Protein AF-A0A9E1V963-F1 (afdb_monomer)

Structure (mmCIF, N/CA/C/O backbone):
data_AF-A0A9E1V963-F1
#
_entry.id   AF-A0A9E1V963-F1
#
loop_
_atom_site.group_PDB
_atom_site.id
_atom_site.type_symbol
_atom_site.label_atom_id
_atom_site.label_alt_id
_atom_site.label_comp_id
_atom_site.label_asym_id
_atom_site.label_entity_id
_atom_site.label_seq_id
_atom_site.pdbx_PDB_ins_code
_atom_site.Cartn_x
_atom_site.Cartn_y
_atom_site.Cartn_z
_atom_site.occupancy
_atom_site.B_iso_or_equiv
_atom_site.auth_seq_id
_atom_site.auth_comp_id
_atom_site.auth_asym_id
_atom_site.auth_atom_id
_atom_site.pdbx_PDB_model_num
ATOM 1 N N . MET A 1 1 ? -11.922 8.739 9.128 1.00 64.56 1 MET A N 1
ATOM 2 C CA . MET A 1 1 ? -13.048 7.812 9.357 1.00 64.56 1 MET A CA 1
ATOM 3 C C . MET A 1 1 ? -12.758 6.969 10.578 1.00 64.56 1 MET A C 1
ATOM 5 O O . MET A 1 1 ? -11.619 6.537 10.734 1.00 64.56 1 MET A O 1
ATOM 9 N N . ASP A 1 2 ? -13.764 6.763 11.421 1.00 84.94 2 ASP A N 1
ATOM 10 C CA . ASP A 1 2 ? -13.761 5.720 12.448 1.00 84.94 2 ASP A CA 1
ATOM 11 C C . ASP A 1 2 ? -14.003 4.323 11.832 1.00 84.94 2 ASP A C 1
ATOM 13 O O . ASP A 1 2 ? -14.347 4.191 10.653 1.00 84.94 2 ASP A O 1
ATOM 17 N N . THR A 1 3 ? -13.811 3.275 12.635 1.00 88.44 3 THR A N 1
ATOM 18 C CA . THR A 1 3 ? -13.951 1.867 12.230 1.00 88.44 3 THR A CA 1
ATOM 19 C C . THR A 1 3 ? -15.318 1.535 11.632 1.00 88.44 3 THR A C 1
ATOM 21 O O . THR A 1 3 ? -15.388 0.836 10.620 1.00 88.44 3 THR A O 1
ATOM 24 N N . LEU A 1 4 ? -16.408 2.018 12.236 1.00 90.50 4 LEU A N 1
ATOM 25 C CA . LEU A 1 4 ? -17.761 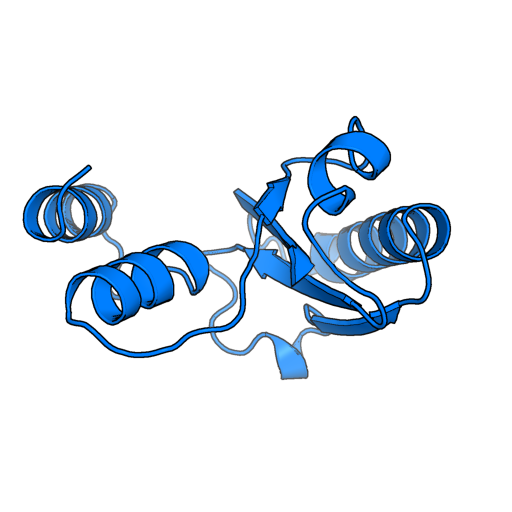1.693 11.780 1.00 90.50 4 LEU A CA 1
ATOM 26 C C . LEU A 1 4 ? -18.036 2.331 10.420 1.00 90.50 4 LEU A C 1
ATOM 28 O O . LEU A 1 4 ? -18.594 1.676 9.542 1.00 90.50 4 LEU A O 1
ATOM 32 N N . SER A 1 5 ? -17.568 3.562 10.224 1.00 90.62 5 SER A N 1
ATOM 33 C CA . SER A 1 5 ? -17.658 4.272 8.949 1.00 90.62 5 SER A CA 1
ATOM 34 C C . SER A 1 5 ? -16.919 3.543 7.816 1.00 90.62 5 SER A C 1
ATOM 36 O O . SER A 1 5 ? -17.457 3.429 6.716 1.00 90.62 5 SER A O 1
ATOM 38 N N . LEU A 1 6 ? -15.726 2.986 8.076 1.00 88.19 6 LEU A N 1
ATOM 39 C CA . LEU A 1 6 ? -14.976 2.199 7.079 1.00 88.19 6 LEU A CA 1
ATOM 40 C C . LEU A 1 6 ? -15.720 0.922 6.669 1.00 88.19 6 LEU A C 1
ATOM 42 O O . LEU A 1 6 ? -15.849 0.624 5.481 1.00 88.19 6 LEU A O 1
ATOM 46 N N . ILE A 1 7 ? -16.243 0.178 7.648 1.00 89.88 7 ILE A N 1
ATOM 47 C CA . ILE A 1 7 ? -16.998 -1.056 7.392 1.00 89.88 7 ILE A CA 1
ATOM 48 C C . ILE A 1 7 ? -18.301 -0.745 6.645 1.00 89.88 7 ILE A C 1
ATOM 50 O O . ILE A 1 7 ? -18.664 -1.465 5.715 1.00 89.88 7 ILE A O 1
ATOM 54 N N . ALA A 1 8 ? -19.001 0.325 7.031 1.00 91.94 8 ALA A N 1
ATOM 55 C CA . ALA A 1 8 ? -20.232 0.752 6.376 1.00 91.94 8 ALA A CA 1
ATOM 56 C C . ALA A 1 8 ? -19.992 1.132 4.908 1.00 91.94 8 ALA A C 1
ATOM 58 O O . ALA A 1 8 ? -20.740 0.680 4.045 1.00 91.94 8 ALA A O 1
ATOM 59 N N . SER A 1 9 ? -18.927 1.887 4.615 1.00 88.88 9 SER A N 1
ATOM 60 C CA . SER A 1 9 ? -18.556 2.248 3.241 1.00 88.88 9 SER A CA 1
ATOM 61 C C . SER A 1 9 ? -18.236 1.017 2.393 1.00 88.88 9 SER A C 1
ATOM 63 O O . SER A 1 9 ? -18.769 0.883 1.298 1.00 88.88 9 SER A O 1
ATOM 65 N N . ALA A 1 10 ? -17.442 0.073 2.908 1.00 86.31 10 ALA A N 1
ATOM 66 C CA . ALA A 1 10 ? -17.129 -1.151 2.171 1.00 86.31 10 ALA A CA 1
ATOM 67 C C . ALA A 1 10 ? -18.384 -1.983 1.857 1.00 86.31 10 ALA A C 1
ATOM 69 O O . ALA A 1 10 ? -18.521 -2.499 0.750 1.00 86.31 10 ALA A O 1
ATOM 70 N N . ARG A 1 11 ? -19.330 -2.067 2.803 1.00 90.31 11 ARG A N 1
ATOM 71 C CA . ARG A 1 11 ? -20.622 -2.738 2.589 1.00 90.31 11 ARG A CA 1
ATOM 72 C C . ARG A 1 11 ? -21.502 -2.015 1.573 1.00 90.31 11 ARG A C 1
ATOM 74 O O . ARG A 1 11 ? -22.145 -2.685 0.771 1.00 90.31 11 ARG A O 1
ATOM 81 N N . ALA A 1 12 ? -21.542 -0.682 1.613 1.00 90.75 12 ALA A N 1
ATOM 82 C CA . ALA A 1 12 ? -22.293 0.124 0.650 1.00 90.75 12 ALA A CA 1
ATOM 83 C C . ALA A 1 12 ? -21.783 -0.092 -0.784 1.00 90.75 12 ALA A C 1
ATOM 85 O O . ALA A 1 12 ? -22.582 -0.169 -1.712 1.00 90.75 12 ALA A O 1
ATOM 86 N N . ASP A 1 13 ? -20.476 -0.308 -0.934 1.00 84.81 13 ASP A N 1
ATOM 87 C CA . ASP A 1 13 ? -19.832 -0.641 -2.207 1.00 84.81 13 ASP A CA 1
ATOM 88 C C . ASP A 1 13 ? -19.946 -2.134 -2.582 1.00 84.81 13 ASP A C 1
ATOM 90 O O . ASP A 1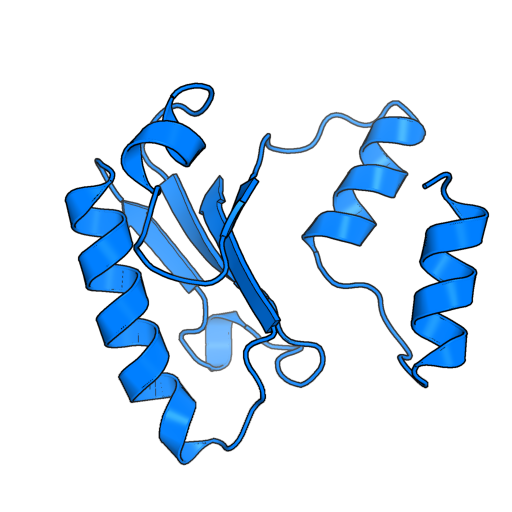 13 ? -19.301 -2.590 -3.524 1.00 84.81 13 ASP A O 1
ATOM 94 N N . GLY A 1 14 ? -20.725 -2.927 -1.836 1.00 86.62 14 GLY A N 1
ATOM 95 C CA . GLY A 1 14 ? -20.937 -4.355 -2.098 1.00 86.62 14 GLY A CA 1
ATOM 96 C C . GLY A 1 14 ? -19.729 -5.249 -1.800 1.00 86.62 14 GLY A C 1
ATOM 97 O O . GLY A 1 14 ? -19.719 -6.416 -2.194 1.00 86.62 14 GLY A O 1
ATOM 98 N N . ARG A 1 15 ? -18.707 -4.739 -1.103 1.00 83.00 15 ARG A N 1
ATOM 99 C CA . ARG A 1 15 ? -17.491 -5.500 -0.793 1.00 83.00 15 ARG A CA 1
ATOM 100 C C . ARG A 1 15 ? -17.734 -6.453 0.375 1.00 83.00 15 ARG A C 1
ATOM 102 O O . ARG A 1 15 ? -18.294 -6.079 1.406 1.00 83.00 15 ARG A O 1
ATOM 109 N N . VAL A 1 16 ? -17.238 -7.681 0.241 1.00 84.62 16 VAL A N 1
ATOM 110 C CA . VAL A 1 16 ? -17.275 -8.707 1.304 1.00 84.62 16 VAL A CA 1
ATOM 111 C C . VAL A 1 16 ? -16.035 -8.685 2.205 1.00 84.62 16 VAL A C 1
ATOM 113 O O . VAL A 1 16 ? -16.007 -9.361 3.231 1.00 84.62 16 VAL A O 1
ATOM 116 N N . ALA A 1 17 ? -15.022 -7.896 1.840 1.00 83.19 17 ALA A N 1
ATOM 117 C CA . ALA A 1 17 ? -13.778 -7.720 2.579 1.00 83.19 17 ALA A CA 1
ATOM 118 C C . ALA A 1 17 ? -13.295 -6.262 2.497 1.00 83.19 17 ALA A C 1
ATOM 120 O O . ALA A 1 17 ? -13.632 -5.530 1.564 1.00 83.19 17 ALA A O 1
ATOM 121 N N . LEU A 1 18 ? -12.496 -5.850 3.484 1.00 86.44 18 LEU A N 1
ATOM 122 C CA . LEU A 1 18 ? -11.743 -4.598 3.438 1.00 86.44 18 LEU A CA 1
ATOM 123 C C . LEU A 1 18 ? -10.432 -4.811 2.685 1.00 86.44 18 LEU A C 1
ATOM 125 O O . LEU A 1 18 ? -9.854 -5.898 2.735 1.00 86.44 18 LEU A O 1
ATOM 129 N N . ASP A 1 19 ? -9.926 -3.754 2.057 1.00 85.94 19 ASP A N 1
ATOM 130 C CA . ASP A 1 19 ? -8.535 -3.748 1.631 1.00 85.94 19 ASP A CA 1
ATOM 131 C C . ASP A 1 19 ? -7.586 -3.739 2.840 1.00 85.94 19 ASP A C 1
ATOM 133 O O . ASP A 1 19 ? -7.943 -3.444 3.985 1.00 85.94 19 ASP A O 1
ATOM 137 N N . GLU A 1 20 ? -6.335 -4.078 2.559 1.00 87.75 20 GLU A N 1
ATOM 138 C CA . GLU A 1 20 ? -5.297 -4.245 3.568 1.00 87.75 20 GLU A CA 1
ATOM 139 C C . GLU A 1 20 ? -4.997 -2.953 4.342 1.00 87.75 20 GLU A C 1
ATOM 141 O O . GLU A 1 20 ? -4.723 -3.010 5.542 1.00 87.75 20 GLU A O 1
ATOM 146 N N . PHE A 1 21 ? -5.066 -1.790 3.684 1.00 89.12 21 PHE A N 1
ATOM 147 C CA . PHE A 1 21 ? -4.795 -0.504 4.320 1.00 89.12 21 PHE A CA 1
ATOM 148 C C . PHE A 1 21 ? -5.883 -0.173 5.343 1.00 89.12 21 PHE A C 1
ATOM 150 O O . PHE A 1 21 ? -5.591 0.077 6.515 1.00 89.12 21 PHE A O 1
ATOM 157 N N . ASN A 1 22 ? -7.150 -0.263 4.942 1.00 89.06 22 ASN A N 1
ATOM 158 C CA . ASN A 1 22 ? -8.284 -0.030 5.8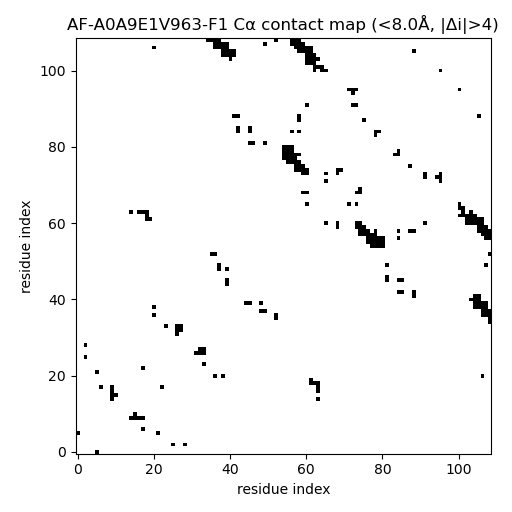30 1.00 89.06 22 ASN A CA 1
ATOM 159 C C . ASN A 1 22 ? -8.374 -1.077 6.948 1.00 89.06 22 ASN A C 1
ATOM 161 O O . ASN A 1 22 ? -8.630 -0.719 8.099 1.00 89.06 22 ASN A O 1
ATOM 165 N N . GLY A 1 23 ? -8.078 -2.347 6.653 1.00 91.12 23 GLY A N 1
ATOM 166 C CA . GLY A 1 23 ? -7.963 -3.396 7.667 1.00 91.12 23 GLY A CA 1
ATOM 167 C C . GLY A 1 23 ? -6.913 -3.060 8.732 1.00 91.12 23 GLY A C 1
ATOM 168 O O . GLY A 1 23 ? -7.212 -3.085 9.927 1.00 91.12 23 GLY A O 1
ATOM 169 N N . LYS A 1 24 ? -5.707 -2.647 8.320 1.00 92.25 24 LYS A N 1
ATOM 170 C CA . LYS A 1 24 ? -4.643 -2.235 9.250 1.00 92.25 24 LYS A CA 1
ATOM 171 C C . LYS A 1 24 ? -4.990 -0.985 10.047 1.00 92.25 24 LYS A C 1
ATOM 173 O O . LYS A 1 24 ? -4.655 -0.930 11.226 1.00 92.25 24 LYS A O 1
ATOM 178 N N . ARG A 1 25 ? -5.714 -0.018 9.472 1.00 90.88 25 ARG A N 1
ATOM 179 C CA . ARG A 1 25 ? -6.211 1.149 10.225 1.00 90.88 25 ARG A CA 1
ATOM 180 C C . ARG A 1 25 ? -7.128 0.746 11.379 1.00 90.88 25 ARG A C 1
ATOM 182 O O . ARG A 1 25 ? -7.018 1.319 12.460 1.00 90.88 25 ARG A O 1
ATOM 189 N N . ILE A 1 26 ? -8.002 -0.239 11.169 1.00 93.12 26 ILE A N 1
ATOM 190 C CA . ILE A 1 26 ? -8.886 -0.757 12.223 1.00 93.12 26 ILE A CA 1
ATOM 191 C 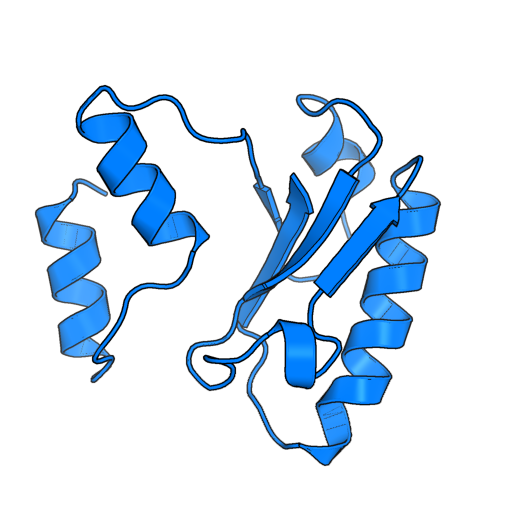C . ILE A 1 26 ? -8.074 -1.468 13.313 1.00 93.12 26 ILE A C 1
ATOM 193 O O . ILE A 1 26 ? -8.301 -1.227 14.500 1.00 93.12 26 ILE A O 1
ATOM 197 N N . LEU A 1 27 ? -7.105 -2.305 12.927 1.00 93.88 27 LEU A N 1
ATOM 198 C CA . LEU A 1 27 ? -6.225 -2.996 13.876 1.00 93.88 27 LEU A CA 1
ATOM 199 C C . LEU A 1 27 ? -5.397 -2.000 14.704 1.00 93.88 27 LEU A C 1
ATOM 201 O O . LEU A 1 27 ? -5.375 -2.100 15.930 1.00 93.88 27 LEU A O 1
ATOM 205 N N . ALA A 1 28 ? -4.803 -0.993 14.058 1.00 92.69 28 ALA A N 1
ATOM 206 C CA . ALA A 1 28 ? -4.063 0.079 14.721 1.00 92.69 28 ALA A CA 1
ATOM 207 C C . ALA A 1 28 ? -4.943 0.864 15.702 1.00 92.69 28 ALA A C 1
ATOM 209 O O . ALA A 1 28 ? -4.559 1.078 16.850 1.00 92.69 28 ALA A O 1
ATOM 210 N N . GLY A 1 29 ? -6.161 1.230 15.283 1.00 90.69 29 GLY A N 1
ATOM 211 C CA . GLY A 1 29 ? -7.151 1.876 16.149 1.00 90.69 29 GLY A CA 1
ATOM 212 C C . GLY A 1 29 ? -7.606 1.006 17.326 1.00 90.69 29 GLY A C 1
ATOM 213 O O . GLY A 1 29 ? -8.105 1.533 18.315 1.00 90.69 29 GLY A O 1
ATOM 214 N N . SER A 1 30 ? -7.391 -0.310 17.245 1.00 92.88 30 SER A N 1
ATOM 215 C CA . SER A 1 30 ? -7.659 -1.276 18.320 1.00 92.88 30 SER A CA 1
ATOM 216 C C . SER A 1 30 ? -6.435 -1.545 19.211 1.00 92.88 30 SER A C 1
ATOM 218 O O . SER A 1 30 ? -6.489 -2.421 20.071 1.00 92.88 30 SER A O 1
ATOM 220 N N . GLY A 1 31 ? -5.329 -0.817 19.020 1.00 94.44 31 GLY A N 1
ATOM 221 C CA . GLY A 1 31 ? -4.110 -0.932 19.828 1.00 94.44 31 GLY A CA 1
ATOM 222 C C . GLY A 1 31 ? -3.092 -1.962 19.331 1.00 94.44 31 GLY A C 1
ATOM 223 O O . GLY A 1 31 ? -2.084 -2.183 20.000 1.00 94.44 31 GLY A O 1
ATOM 224 N N . LEU A 1 32 ? -3.316 -2.587 18.171 1.00 96.44 32 LEU A N 1
ATOM 225 C CA . LEU A 1 32 ? -2.355 -3.517 17.577 1.00 96.44 32 LEU A CA 1
ATOM 226 C C . LEU A 1 32 ? -1.286 -2.760 16.788 1.00 96.44 32 LEU A C 1
ATOM 228 O O . LEU A 1 32 ? -1.582 -1.846 16.022 1.00 96.44 32 LEU A O 1
ATOM 232 N N . THR A 1 33 ? -0.032 -3.181 16.924 1.00 95.81 33 THR A N 1
ATOM 233 C CA . THR A 1 33 ? 1.046 -2.679 16.071 1.00 95.81 33 THR A CA 1
ATOM 234 C C . THR A 1 33 ? 0.922 -3.283 14.675 1.00 95.81 33 THR A C 1
ATOM 236 O O . THR A 1 33 ? 0.860 -4.500 14.517 1.00 95.81 33 THR A O 1
ATOM 239 N N . VAL A 1 34 ? 0.916 -2.425 13.661 1.00 94.75 34 VAL A N 1
ATOM 240 C CA . VAL A 1 34 ? 0.911 -2.794 12.240 1.00 94.75 34 VAL A CA 1
ATOM 241 C C . VAL A 1 34 ? 2.035 -2.041 11.524 1.00 94.75 34 VAL A C 1
ATOM 243 O O . VAL A 1 34 ? 2.454 -0.991 12.026 1.00 94.75 34 VAL A O 1
ATOM 246 N N . PRO A 1 35 ? 2.536 -2.534 10.376 1.00 93.31 35 PRO A N 1
ATOM 247 C CA . PRO A 1 35 ? 3.461 -1.764 9.554 1.00 93.31 35 PRO A CA 1
ATOM 248 C C . PRO A 1 35 ? 2.874 -0.390 9.215 1.00 93.31 35 PRO A C 1
ATOM 250 O O . PRO A 1 35 ? 1.674 -0.264 8.952 1.00 93.31 35 PRO A O 1
ATOM 253 N N . LYS A 1 36 ? 3.718 0.645 9.258 1.00 93.00 36 LYS A N 1
ATOM 254 C CA . LYS A 1 36 ? 3.356 1.943 8.690 1.00 93.00 36 LYS A CA 1
ATOM 255 C C . LYS A 1 36 ? 3.261 1.773 7.182 1.00 93.00 36 LYS A C 1
ATOM 257 O O . LYS A 1 36 ? 4.052 1.041 6.604 1.00 93.00 36 LYS A O 1
ATOM 262 N N . GLY A 1 37 ? 2.313 2.463 6.569 1.00 93.50 37 GLY A N 1
ATOM 263 C CA . GLY A 1 37 ? 2.132 2.387 5.135 1.00 93.50 37 GLY A CA 1
ATOM 264 C C . GLY A 1 37 ? 1.376 3.576 4.588 1.00 93.50 37 GLY A C 1
ATOM 265 O O . GLY A 1 37 ? 0.610 4.225 5.307 1.00 93.50 37 GLY A O 1
ATOM 266 N N . VAL A 1 38 ? 1.580 3.827 3.304 1.00 93.88 38 VAL A N 1
ATOM 267 C CA . VAL A 1 38 ? 0.922 4.880 2.536 1.00 93.88 38 VAL A CA 1
ATOM 268 C C . VAL A 1 38 ? 0.302 4.279 1.283 1.00 93.88 38 VAL A C 1
ATOM 270 O O . VAL A 1 38 ? 0.875 3.379 0.674 1.00 93.88 38 VAL A O 1
ATOM 273 N N . VAL A 1 39 ? -0.886 4.755 0.913 1.00 94.19 39 VAL A N 1
ATOM 274 C CA . VAL A 1 39 ? -1.506 4.419 -0.372 1.00 94.19 39 VAL A CA 1
ATOM 275 C C . VAL A 1 39 ? -1.279 5.582 -1.324 1.00 94.19 39 VAL A C 1
ATOM 277 O O . VAL A 1 39 ? -1.556 6.725 -0.963 1.00 94.19 39 VAL A O 1
ATOM 280 N N . VAL A 1 40 ? -0.770 5.276 -2.513 1.00 94.44 40 VAL A N 1
ATOM 281 C CA . VAL A 1 40 ? -0.577 6.219 -3.619 1.00 94.44 40 VAL A CA 1
ATOM 282 C C . VAL A 1 40 ? -1.319 5.717 -4.855 1.00 94.44 40 VAL A C 1
ATOM 284 O O . VAL A 1 40 ? -1.411 4.507 -5.071 1.00 94.44 40 VAL A O 1
ATOM 287 N N . ASP A 1 41 ? -1.855 6.629 -5.658 1.00 92.25 41 ASP A N 1
ATOM 288 C CA . ASP A 1 41 ? -2.619 6.270 -6.862 1.00 92.25 41 ASP A CA 1
ATOM 289 C C . ASP A 1 41 ? -1.692 5.962 -8.048 1.00 92.25 41 ASP A C 1
ATOM 291 O O . ASP A 1 41 ? -1.948 5.061 -8.854 1.00 92.25 41 ASP A O 1
ATOM 295 N N . ASP A 1 42 ? -0.580 6.688 -8.127 1.00 89.56 42 ASP A N 1
ATOM 296 C CA . ASP A 1 42 ? 0.432 6.563 -9.164 1.00 89.56 42 ASP A CA 1
ATOM 297 C C . ASP A 1 42 ? 1.832 6.904 -8.622 1.00 89.56 42 ASP A C 1
ATOM 299 O O . ASP A 1 42 ? 2.050 7.079 -7.420 1.00 89.56 42 ASP A O 1
ATOM 303 N N . GLU A 1 43 ? 2.811 6.929 -9.521 1.00 91.00 43 GLU A N 1
ATOM 304 C CA . GLU A 1 43 ? 4.213 7.180 -9.215 1.00 91.00 43 GLU A CA 1
ATOM 305 C C . GLU A 1 43 ? 4.475 8.635 -8.765 1.00 91.00 43 GLU A C 1
ATOM 307 O O . GLU A 1 43 ? 5.542 8.947 -8.222 1.00 91.00 43 GLU A O 1
ATOM 312 N N . THR A 1 44 ? 3.510 9.538 -8.962 1.00 89.19 44 THR A N 1
ATOM 313 C CA . THR A 1 44 ? 3.611 10.950 -8.598 1.00 89.19 44 THR A CA 1
ATOM 314 C C . THR A 1 44 ? 3.602 11.098 -7.083 1.00 89.19 44 THR A C 1
ATOM 316 O O . THR A 1 44 ? 2.695 10.661 -6.382 1.00 89.19 44 THR A O 1
ATOM 319 N N . GLY A 1 45 ? 4.621 11.770 -6.549 1.00 84.38 45 GLY A N 1
ATOM 320 C CA . GLY A 1 45 ? 4.704 12.039 -5.114 1.00 84.38 45 GLY A CA 1
ATOM 321 C C . GLY A 1 45 ? 5.214 10.870 -4.270 1.00 84.38 45 GLY A C 1
ATOM 322 O O . GLY A 1 45 ? 5.244 11.012 -3.050 1.00 84.38 45 GLY A O 1
ATOM 323 N N . LEU A 1 46 ? 5.690 9.772 -4.878 1.00 91.25 46 LEU A N 1
ATOM 324 C CA . LEU A 1 46 ? 6.336 8.664 -4.159 1.00 91.25 46 LEU A CA 1
ATOM 325 C C . LEU A 1 46 ? 7.425 9.144 -3.196 1.00 91.25 46 LEU A C 1
ATOM 327 O O . LEU A 1 46 ? 7.455 8.739 -2.042 1.00 91.25 46 LEU A O 1
ATOM 331 N N . GLU A 1 47 ? 8.294 10.052 -3.631 1.00 91.56 47 GLU A N 1
ATOM 332 C CA . GLU A 1 47 ? 9.364 10.582 -2.779 1.00 91.56 47 GLU A CA 1
ATOM 333 C C . GLU A 1 47 ? 8.827 11.252 -1.502 1.00 91.56 47 GLU A C 1
ATOM 335 O O . GLU A 1 47 ? 9.329 11.005 -0.405 1.00 91.56 47 GLU A 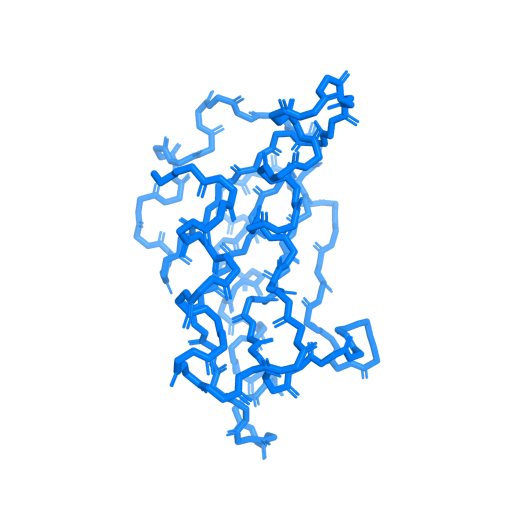O 1
ATOM 340 N N . SER A 1 48 ? 7.748 12.031 -1.632 1.00 92.25 48 SER A N 1
ATOM 341 C CA . SER A 1 48 ? 7.089 12.671 -0.491 1.00 92.25 48 SER A CA 1
ATOM 342 C C . SER A 1 48 ? 6.307 11.671 0.361 1.00 92.25 48 SER A C 1
ATOM 344 O O . SER A 1 48 ? 6.219 11.841 1.573 1.00 92.25 48 SER A O 1
ATOM 346 N N . ALA A 1 49 ? 5.715 10.648 -0.253 1.00 90.44 49 ALA A N 1
ATOM 347 C CA . ALA A 1 49 ? 4.938 9.630 0.444 1.00 90.44 49 ALA A CA 1
ATOM 348 C C . ALA A 1 49 ? 5.831 8.715 1.300 1.00 90.44 49 ALA A C 1
ATOM 350 O O . ALA A 1 49 ? 5.401 8.220 2.340 1.00 90.44 49 ALA A O 1
ATOM 351 N N . LEU A 1 50 ? 7.082 8.511 0.877 1.00 94.56 50 LEU A N 1
ATOM 352 C CA . LEU A 1 50 ? 8.035 7.617 1.534 1.00 94.56 50 LEU A CA 1
ATOM 353 C C . LEU A 1 50 ? 8.910 8.301 2.589 1.00 94.56 50 LEU A C 1
ATOM 355 O O . LEU A 1 50 ? 9.684 7.617 3.250 1.00 94.56 50 LEU A O 1
ATOM 359 N N . THR A 1 51 ? 8.790 9.617 2.792 1.00 93.56 51 THR A N 1
ATOM 360 C CA . THR A 1 51 ? 9.654 10.370 3.723 1.00 93.56 51 THR A CA 1
ATOM 361 C C . THR A 1 51 ? 9.566 9.866 5.172 1.00 93.56 51 THR A C 1
ATOM 363 O O . THR A 1 51 ? 10.559 9.899 5.894 1.00 93.56 51 THR A O 1
ATOM 366 N N . ASP A 1 52 ? 8.405 9.345 5.582 1.00 91.88 52 ASP A N 1
ATOM 367 C CA . ASP A 1 52 ? 8.160 8.811 6.933 1.00 91.88 52 ASP A CA 1
ATOM 368 C C . ASP A 1 52 ? 8.301 7.276 7.034 1.00 91.88 52 ASP A C 1
ATOM 370 O O . ASP A 1 52 ? 7.985 6.679 8.076 1.00 91.88 52 ASP A O 1
ATOM 374 N N . LEU A 1 53 ? 8.751 6.628 5.955 1.00 94.88 53 LEU A N 1
ATOM 375 C CA . LEU A 1 53 ? 8.955 5.184 5.846 1.00 94.88 53 LEU A CA 1
ATOM 376 C C . LEU A 1 53 ? 10.450 4.868 5.712 1.00 94.88 53 LEU A C 1
ATOM 378 O O . LEU A 1 53 ? 11.244 5.685 5.251 1.00 94.88 53 LEU A O 1
ATOM 382 N N . SER A 1 54 ? 10.835 3.653 6.099 1.00 94.94 54 SER A N 1
ATOM 383 C CA . SER A 1 54 ? 12.227 3.198 6.024 1.00 94.94 54 SER A CA 1
ATOM 384 C C . SER A 1 54 ? 12.353 2.003 5.081 1.00 94.94 54 SER A C 1
ATOM 386 O O . SER A 1 54 ? 11.598 1.045 5.244 1.00 94.94 54 SER A O 1
ATOM 388 N N . PRO A 1 55 ? 13.318 2.001 4.145 1.00 95.75 55 PRO A N 1
ATOM 389 C CA . PRO A 1 55 ? 13.545 0.857 3.273 1.00 95.75 55 PRO A CA 1
ATOM 390 C C . PRO A 1 55 ? 14.148 -0.339 4.045 1.00 95.75 55 PRO A C 1
ATOM 392 O O . PRO A 1 55 ? 14.770 -0.150 5.096 1.00 95.75 55 PRO A O 1
ATOM 395 N N . PRO A 1 56 ? 14.055 -1.571 3.507 1.00 96.81 56 PRO A N 1
ATOM 396 C CA . PRO A 1 56 ? 13.458 -1.906 2.215 1.00 96.81 56 PRO A CA 1
ATOM 397 C C . PRO A 1 56 ? 11.926 -1.917 2.248 1.00 96.81 56 PRO A C 1
ATOM 399 O O . PRO A 1 56 ? 11.335 -2.504 3.150 1.00 96.81 56 PRO A O 1
ATOM 402 N N . PHE A 1 57 ? 11.305 -1.341 1.219 1.00 97.31 57 PHE A N 1
ATOM 403 C CA . PHE A 1 57 ? 9.856 -1.254 1.104 1.00 97.31 57 PHE A CA 1
ATOM 404 C C . PHE A 1 57 ? 9.233 -2.499 0.463 1.00 97.31 57 PHE A C 1
ATOM 406 O O . PHE A 1 57 ? 9.865 -3.220 -0.327 1.00 97.31 57 PHE A O 1
ATOM 413 N N . ALA A 1 58 ? 7.952 -2.705 0.756 1.00 95.62 58 ALA A N 1
ATOM 414 C CA . ALA A 1 58 ? 7.054 -3.593 0.036 1.00 95.62 58 ALA A CA 1
ATOM 415 C C . ALA A 1 58 ? 5.979 -2.777 -0.694 1.00 95.62 58 ALA A C 1
ATOM 417 O O . ALA A 1 58 ? 5.281 -1.982 -0.079 1.00 95.62 58 ALA A O 1
ATOM 418 N N . LEU A 1 59 ? 5.809 -3.021 -1.991 1.00 95.56 59 LEU A N 1
ATOM 419 C CA . LEU A 1 59 ? 4.754 -2.462 -2.834 1.00 95.56 59 LEU A CA 1
ATOM 420 C C . LEU A 1 59 ? 3.675 -3.522 -3.059 1.00 95.56 59 LEU A C 1
ATOM 422 O O . LEU A 1 59 ? 3.980 -4.645 -3.468 1.00 95.56 59 LEU A O 1
ATOM 426 N N . LYS A 1 60 ? 2.410 -3.173 -2.835 1.00 93.81 60 LYS A N 1
ATOM 427 C CA . LYS A 1 60 ? 1.266 -4.077 -3.001 1.00 93.81 60 LYS A CA 1
ATOM 428 C C . LYS A 1 60 ? 0.149 -3.370 -3.758 1.00 93.81 60 LYS A C 1
ATOM 430 O O . LYS A 1 60 ? -0.223 -2.263 -3.378 1.00 93.81 60 LYS A O 1
ATOM 435 N N . ALA A 1 61 ? -0.453 -4.010 -4.759 1.00 91.88 61 ALA A N 1
ATOM 436 C CA . ALA A 1 61 ? -1.661 -3.453 -5.365 1.00 91.88 61 ALA A CA 1
ATOM 437 C C . ALA A 1 61 ? -2.810 -3.454 -4.344 1.00 91.88 61 ALA A C 1
ATOM 439 O O . ALA A 1 61 ? -3.023 -4.422 -3.595 1.00 91.88 61 ALA A O 1
ATOM 440 N N . VAL A 1 62 ? -3.562 -2.360 -4.327 1.00 89.88 62 VAL A N 1
ATOM 441 C CA . VAL A 1 62 ? -4.835 -2.238 -3.626 1.00 89.88 62 VAL A CA 1
ATOM 442 C C . VAL A 1 62 ? -5.927 -2.445 -4.663 1.00 89.88 62 VAL A C 1
ATOM 444 O O . VAL A 1 62 ? -6.043 -1.690 -5.622 1.00 89.88 62 VAL A O 1
ATOM 447 N N . SER A 1 63 ? -6.692 -3.515 -4.500 1.00 82.94 63 SER A N 1
ATOM 448 C CA . SER A 1 63 ? -7.808 -3.840 -5.379 1.00 82.94 63 SER A CA 1
ATOM 449 C C . SER A 1 63 ? -8.776 -4.745 -4.636 1.00 82.94 63 SER A C 1
ATOM 451 O O . SER A 1 63 ? -8.350 -5.711 -3.996 1.00 82.94 63 SER A O 1
ATOM 453 N N . ALA A 1 64 ? -10.071 -4.449 -4.735 1.00 74.19 64 ALA A N 1
ATOM 454 C CA . ALA A 1 64 ? -11.120 -5.355 -4.269 1.00 74.19 64 ALA A CA 1
ATOM 455 C C . ALA A 1 64 ? -11.200 -6.649 -5.108 1.00 74.19 64 ALA A C 1
ATOM 457 O O . ALA A 1 64 ? -11.664 -7.673 -4.606 1.00 74.19 64 ALA A O 1
ATOM 458 N N . ASP A 1 65 ? -10.706 -6.614 -6.348 1.00 71.88 65 ASP A N 1
ATOM 459 C CA . ASP A 1 65 ? -10.756 -7.729 -7.299 1.00 71.88 65 ASP A CA 1
ATOM 460 C C . ASP A 1 65 ? -9.590 -8.714 -7.094 1.00 71.88 65 ASP A C 1
ATOM 462 O O . ASP A 1 65 ? -9.648 -9.865 -7.529 1.00 71.88 65 ASP A O 1
ATOM 466 N N . ILE A 1 66 ? -8.524 -8.285 -6.404 1.00 71.62 66 ILE A N 1
ATOM 467 C CA . ILE A 1 66 ? -7.294 -9.064 -6.206 1.00 71.62 66 ILE A CA 1
ATOM 468 C C . ILE A 1 66 ? -7.194 -9.524 -4.747 1.00 71.62 66 ILE A C 1
ATOM 470 O O . ILE A 1 66 ? -6.484 -8.944 -3.922 1.00 71.62 66 ILE A O 1
ATOM 474 N N . ILE A 1 67 ? -7.894 -10.616 -4.431 1.00 62.59 67 ILE A N 1
ATOM 475 C CA . ILE A 1 67 ? -7.867 -11.228 -3.092 1.00 62.59 67 ILE A CA 1
ATOM 476 C C . ILE A 1 67 ? -6.568 -12.038 -2.872 1.00 62.59 67 ILE A C 1
ATOM 478 O O . ILE A 1 67 ? -5.973 -11.967 -1.798 1.00 62.59 67 ILE A O 1
ATOM 482 N N . HIS A 1 68 ? -6.064 -12.742 -3.897 1.00 63.16 68 HIS A N 1
ATOM 483 C CA . HIS A 1 68 ? -4.831 -13.552 -3.835 1.00 63.16 68 HIS A CA 1
ATOM 484 C C . HIS A 1 68 ? -3.626 -12.816 -4.460 1.00 63.16 68 HIS A C 1
ATOM 486 O O . HIS A 1 68 ? -3.097 -13.194 -5.507 1.00 63.16 68 HIS A O 1
ATOM 492 N N . LYS A 1 69 ? -3.195 -11.722 -3.818 1.00 61.53 69 LYS A N 1
ATOM 493 C CA . LYS A 1 69 ? -2.199 -10.767 -4.353 1.00 61.53 69 LYS A CA 1
ATOM 494 C C . LYS A 1 69 ? -0.876 -11.402 -4.803 1.00 61.53 69 LYS A C 1
ATOM 496 O O . LYS A 1 69 ? -0.369 -11.053 -5.868 1.00 61.53 69 LYS A O 1
ATOM 501 N N . SER A 1 70 ? -0.324 -12.329 -4.022 1.00 59.09 70 SER A N 1
ATOM 502 C CA . SER A 1 70 ? 0.964 -12.968 -4.329 1.00 59.09 70 SER A CA 1
ATOM 503 C C . SER A 1 70 ? 0.904 -13.826 -5.594 1.00 59.09 70 SER A C 1
ATOM 505 O O . SER A 1 70 ? 1.811 -13.754 -6.418 1.00 59.09 70 SER A O 1
ATOM 507 N N . ASP A 1 71 ? -0.202 -14.541 -5.805 1.00 59.47 71 ASP A N 1
ATOM 508 C CA . ASP A 1 71 ? -0.392 -15.413 -6.973 1.00 59.47 71 ASP A CA 1
ATOM 509 C C . ASP A 1 71 ? -0.612 -14.609 -8.268 1.00 59.47 71 ASP A C 1
ATOM 511 O O . ASP A 1 71 ? -0.457 -15.126 -9.371 1.00 59.47 71 ASP A O 1
ATOM 515 N N . SER A 1 72 ? -0.918 -13.314 -8.130 1.00 62.53 72 SER A N 1
ATOM 516 C CA . SER A 1 72 ? -1.170 -12.374 -9.232 1.00 62.53 72 SER A CA 1
ATOM 517 C C . SER A 1 72 ? 0.057 -11.510 -9.581 1.00 62.53 72 SER A C 1
ATOM 519 O O . SER A 1 72 ? 0.006 -10.665 -10.476 1.00 62.53 72 SER A O 1
ATOM 521 N N . GLY A 1 73 ? 1.159 -11.640 -8.830 1.00 74.00 73 GLY A N 1
ATOM 522 C CA . GLY A 1 73 ? 2.293 -10.709 -8.882 1.00 74.00 73 GLY A CA 1
ATOM 523 C C . GLY A 1 73 ? 1.977 -9.314 -8.314 1.00 74.00 73 GLY A C 1
ATOM 524 O O . GLY A 1 73 ? 2.745 -8.369 -8.494 1.00 74.00 73 GLY A O 1
ATOM 525 N N . ALA A 1 74 ? 0.860 -9.140 -7.613 1.00 84.88 74 ALA A N 1
ATOM 526 C CA . ALA A 1 74 ? 0.433 -7.860 -7.047 1.00 84.88 74 ALA A CA 1
ATOM 527 C C . ALA A 1 74 ? 1.214 -7.465 -5.775 1.00 84.88 74 ALA A C 1
ATOM 529 O O . ALA A 1 74 ? 0.734 -6.661 -4.977 1.00 84.88 74 ALA A O 1
ATOM 530 N N . VAL A 1 75 ? 2.404 -8.043 -5.575 1.00 92.25 75 VAL A N 1
ATOM 531 C CA . VAL A 1 75 ? 3.328 -7.764 -4.475 1.00 92.25 75 VAL A CA 1
ATOM 532 C C . VAL A 1 75 ? 4.757 -7.741 -5.016 1.00 92.25 75 VAL A C 1
ATOM 534 O O . VAL A 1 75 ? 5.177 -8.671 -5.703 1.00 92.25 75 VAL A O 1
ATOM 537 N N . VAL A 1 76 ? 5.514 -6.703 -4.671 1.00 95.00 76 VAL A N 1
ATOM 538 C CA . VAL A 1 76 ? 6.964 -6.605 -4.876 1.00 95.00 76 VAL A CA 1
ATOM 539 C C . VAL A 1 76 ? 7.598 -6.210 -3.545 1.00 95.00 76 VAL A C 1
ATOM 541 O O . VAL A 1 76 ? 7.079 -5.351 -2.843 1.00 95.00 76 VAL A O 1
ATOM 544 N N . ILE A 1 77 ? 8.703 -6.848 -3.173 1.00 95.69 77 ILE A N 1
ATOM 545 C CA . ILE A 1 77 ? 9.400 -6.621 -1.898 1.00 95.69 77 ILE A CA 1
ATOM 546 C C . ILE A 1 77 ? 10.865 -6.267 -2.147 1.00 95.69 77 ILE A C 1
ATOM 548 O O . ILE A 1 77 ? 11.403 -6.568 -3.212 1.00 95.69 77 ILE A O 1
ATOM 552 N N . GLY A 1 78 ? 11.533 -5.690 -1.148 1.00 96.50 78 GLY A N 1
ATOM 553 C CA . GLY A 1 78 ? 12.971 -5.415 -1.229 1.00 96.50 78 GLY A CA 1
ATOM 554 C C . GLY A 1 78 ? 13.314 -4.121 -1.972 1.00 96.50 78 GLY A C 1
ATOM 555 O O . GLY A 1 78 ? 14.441 -3.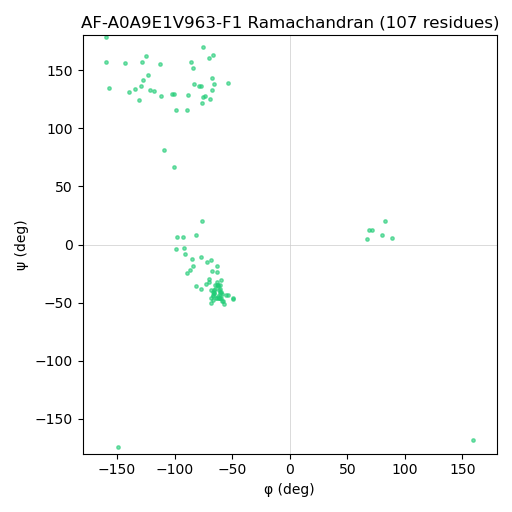972 -2.445 1.00 96.50 78 GLY A O 1
ATOM 556 N N . LEU A 1 79 ? 12.354 -3.201 -2.093 1.00 97.38 79 LEU A N 1
ATOM 557 C CA . LEU A 1 79 ? 12.513 -1.941 -2.817 1.00 97.38 79 LEU A CA 1
ATOM 558 C C . LEU A 1 79 ? 13.354 -0.966 -1.991 1.00 97.38 79 LEU A C 1
ATOM 560 O O . LEU A 1 79 ? 13.072 -0.731 -0.821 1.00 97.38 79 LEU A O 1
ATOM 564 N N . LYS A 1 80 ? 14.421 -0.423 -2.575 1.00 97.25 80 LYS A N 1
ATOM 565 C CA . LYS A 1 80 ? 15.438 0.321 -1.812 1.00 97.25 80 LYS A CA 1
ATOM 566 C C . LYS A 1 80 ? 15.137 1.810 -1.671 1.00 97.25 80 LYS A C 1
ATOM 568 O O . LYS A 1 80 ? 15.629 2.432 -0.737 1.00 97.25 80 LYS A O 1
ATOM 573 N N . ASP A 1 81 ? 14.363 2.361 -2.596 1.00 96.12 81 ASP A N 1
ATOM 574 C CA . ASP A 1 81 ? 14.096 3.789 -2.725 1.00 96.12 81 ASP A CA 1
ATOM 575 C C . ASP A 1 81 ? 12.810 4.035 -3.539 1.00 96.12 81 AS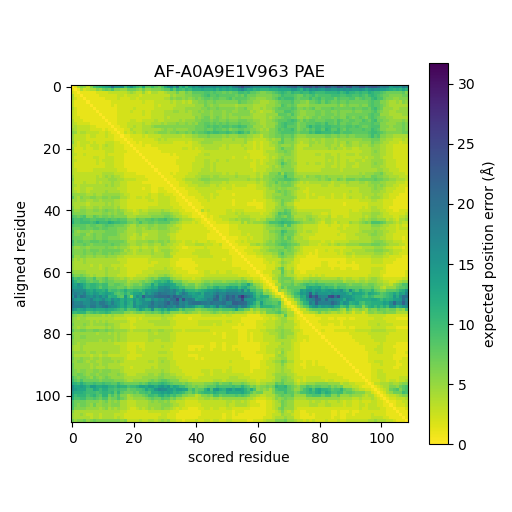P A C 1
ATOM 577 O O . ASP A 1 81 ? 12.146 3.100 -4.002 1.00 96.12 81 ASP A O 1
ATOM 581 N N . SER A 1 82 ? 12.447 5.312 -3.688 1.00 95.94 82 SER A N 1
ATOM 582 C CA . SER A 1 82 ? 11.284 5.757 -4.463 1.00 95.94 82 SER A CA 1
ATOM 583 C C . SER A 1 82 ? 11.391 5.420 -5.951 1.00 95.94 82 SER A C 1
ATOM 585 O O . SER A 1 82 ? 10.372 5.130 -6.574 1.00 95.94 82 SER A O 1
ATOM 587 N N . ALA A 1 83 ? 12.600 5.408 -6.520 1.00 96.31 83 ALA A N 1
ATOM 588 C CA . ALA A 1 83 ? 12.818 5.076 -7.925 1.00 96.31 83 ALA A CA 1
ATOM 589 C C . ALA A 1 83 ? 12.520 3.594 -8.195 1.00 96.31 83 ALA A C 1
ATOM 591 O O . ALA A 1 83 ? 11.764 3.275 -9.113 1.00 96.31 83 ALA A O 1
ATOM 592 N N . ALA A 1 84 ? 13.021 2.696 -7.342 1.00 96.94 84 ALA A N 1
ATOM 593 C CA . ALA A 1 84 ? 12.704 1.273 -7.393 1.00 96.94 84 ALA A CA 1
ATOM 594 C C . ALA A 1 84 ? 11.201 1.022 -7.196 1.00 96.94 84 ALA A C 1
ATOM 596 O O . ALA A 1 84 ? 10.627 0.154 -7.854 1.00 96.94 84 ALA A O 1
ATOM 597 N N . ALA A 1 85 ? 10.544 1.784 -6.313 1.00 96.75 85 ALA A N 1
ATOM 598 C CA . ALA A 1 85 ? 9.099 1.692 -6.122 1.00 96.75 85 ALA A CA 1
ATOM 599 C C . ALA A 1 85 ? 8.308 2.134 -7.364 1.00 96.75 85 ALA A C 1
ATOM 601 O O . ALA A 1 85 ? 7.351 1.455 -7.735 1.00 96.75 85 ALA A O 1
ATOM 602 N N . ALA A 1 86 ? 8.724 3.214 -8.033 1.00 96.56 86 ALA A N 1
ATOM 603 C CA . ALA A 1 86 ? 8.103 3.690 -9.268 1.00 96.56 86 ALA A CA 1
ATOM 604 C C . ALA A 1 86 ? 8.237 2.665 -10.406 1.00 96.56 86 ALA A C 1
ATOM 606 O O . ALA A 1 86 ? 7.253 2.325 -11.060 1.00 96.56 86 ALA A O 1
ATOM 607 N N . GLU A 1 87 ? 9.436 2.108 -10.597 1.00 96.56 87 GLU A N 1
ATOM 608 C CA . GLU A 1 87 ? 9.680 1.063 -11.598 1.00 96.56 87 GLU A CA 1
ATOM 609 C C . GLU A 1 87 ? 8.827 -0.185 -11.324 1.00 96.56 87 GLU A C 1
ATOM 611 O O . GLU A 1 87 ? 8.153 -0.708 -12.217 1.00 96.56 87 GLU A O 1
ATOM 616 N N . ALA A 1 88 ? 8.793 -0.634 -10.066 1.00 95.88 88 ALA A N 1
ATOM 617 C CA . ALA A 1 88 ? 7.991 -1.779 -9.656 1.00 95.88 88 ALA A CA 1
ATOM 618 C C . ALA A 1 88 ? 6.485 -1.542 -9.852 1.00 95.88 88 ALA A C 1
ATOM 620 O O . ALA A 1 88 ? 5.764 -2.482 -10.198 1.00 95.88 88 ALA A O 1
ATOM 621 N N . MET A 1 89 ? 6.010 -0.309 -9.658 1.00 95.19 89 MET A N 1
ATOM 622 C CA . MET A 1 89 ? 4.618 0.079 -9.884 1.00 95.19 89 MET A CA 1
ATOM 623 C C . MET A 1 89 ? 4.245 0.005 -11.363 1.00 95.19 89 MET A C 1
ATOM 625 O O . MET A 1 89 ? 3.252 -0.644 -11.698 1.00 95.19 89 MET A O 1
ATOM 629 N N . GLY A 1 90 ? 5.074 0.566 -12.248 1.00 93.81 90 GLY A N 1
ATOM 630 C CA . GLY A 1 90 ? 4.881 0.475 -13.696 1.00 93.81 90 GLY A CA 1
ATOM 631 C C . GLY A 1 90 ? 4.825 -0.977 -14.179 1.00 93.81 90 GLY A C 1
ATOM 632 O O . GLY A 1 90 ? 3.843 -1.392 -14.799 1.00 93.81 90 GLY A O 1
ATOM 633 N N . ALA A 1 91 ? 5.814 -1.787 -13.789 1.00 93.56 91 ALA A N 1
ATOM 634 C CA . ALA A 1 91 ? 5.863 -3.207 -14.142 1.00 93.56 91 ALA A CA 1
ATOM 635 C C . ALA A 1 91 ? 4.675 -4.005 -13.569 1.00 93.56 91 ALA A C 1
ATOM 637 O O . ALA A 1 91 ? 4.167 -4.936 -14.202 1.00 93.56 91 ALA A O 1
ATOM 638 N N . MET A 1 92 ? 4.210 -3.661 -12.362 1.00 92.56 92 MET A N 1
ATOM 639 C CA . MET A 1 92 ? 3.020 -4.270 -11.765 1.00 92.56 92 MET A CA 1
ATOM 640 C C . MET A 1 92 ? 1.752 -3.906 -12.538 1.00 92.56 92 MET A C 1
ATOM 642 O O . MET A 1 92 ? 0.948 -4.797 -12.813 1.00 92.56 92 MET A O 1
ATOM 646 N N . ARG A 1 93 ? 1.593 -2.638 -12.930 1.00 89.88 93 ARG A N 1
ATOM 647 C CA . ARG A 1 93 ? 0.448 -2.160 -13.713 1.00 89.88 93 ARG A CA 1
ATOM 648 C C . ARG A 1 93 ? 0.339 -2.906 -15.040 1.00 89.88 93 ARG A C 1
ATOM 650 O O . ARG A 1 93 ? -0.730 -3.414 -15.365 1.00 89.88 93 ARG A O 1
ATOM 657 N N . GLU A 1 94 ? 1.437 -3.016 -15.783 1.00 89.69 94 GLU A N 1
ATOM 658 C CA . GLU A 1 94 ? 1.478 -3.728 -17.069 1.00 89.69 94 GLU A CA 1
ATOM 659 C C . GLU A 1 94 ? 1.111 -5.206 -16.925 1.00 89.69 94 GLU A C 1
ATOM 661 O O . GLU A 1 94 ? 0.334 -5.744 -17.711 1.00 89.69 94 GLU A O 1
ATOM 666 N N . ARG A 1 95 ? 1.620 -5.863 -15.882 1.00 88.19 95 ARG A N 1
ATOM 667 C CA . ARG A 1 95 ? 1.355 -7.280 -15.624 1.00 88.19 95 ARG A CA 1
ATOM 668 C C . ARG A 1 95 ? -0.082 -7.561 -15.190 1.00 88.19 95 ARG A C 1
ATOM 670 O O . ARG A 1 95 ? -0.593 -8.639 -15.482 1.00 88.19 95 ARG A O 1
ATOM 677 N N . LEU A 1 96 ? -0.724 -6.630 -14.486 1.00 86.12 96 LEU A N 1
ATOM 678 C CA . LEU A 1 96 ? -2.098 -6.792 -14.000 1.00 86.12 96 LEU A CA 1
ATOM 679 C C . LEU A 1 96 ? -3.159 -6.364 -15.029 1.00 86.12 96 LEU A C 1
ATOM 681 O O . LEU A 1 96 ? -4.284 -6.858 -14.959 1.00 86.12 96 LEU A O 1
ATOM 685 N N . GLN 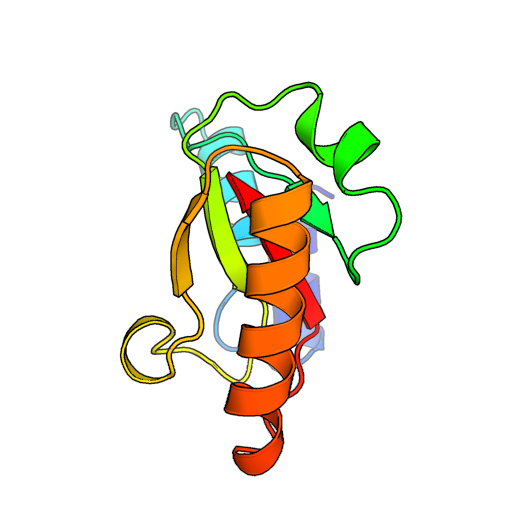A 1 97 ? -2.810 -5.521 -16.011 1.00 82.38 97 GLN A N 1
ATOM 686 C CA . GLN A 1 97 ? -3.729 -5.061 -17.067 1.00 82.38 97 GLN A CA 1
ATOM 687 C C . GLN A 1 97 ? -4.509 -6.192 -17.774 1.00 82.38 97 GLN A C 1
ATOM 689 O O . GLN A 1 97 ? -5.730 -6.066 -17.889 1.00 82.38 97 GLN A O 1
ATOM 694 N N . PRO A 1 98 ? -3.890 -7.312 -18.209 1.00 79.00 98 PRO A N 1
ATOM 695 C CA . PRO A 1 98 ? -4.609 -8.385 -18.902 1.00 79.00 98 PRO A CA 1
ATOM 696 C C . PRO A 1 98 ? -5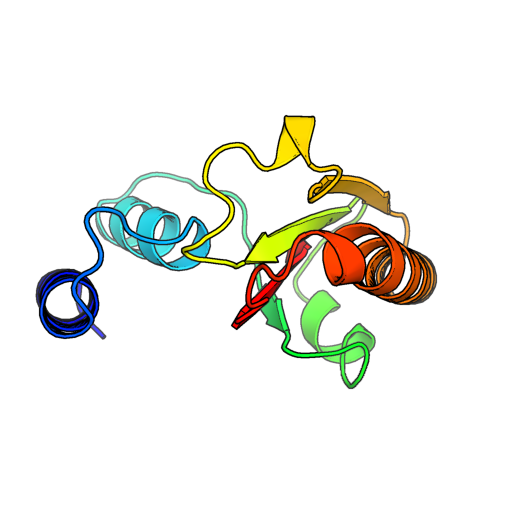.679 -9.079 -18.050 1.00 79.00 98 PRO A C 1
ATOM 698 O O . PRO A 1 98 ? -6.611 -9.661 -18.598 1.00 79.00 98 PRO A O 1
ATOM 701 N N . GLY A 1 99 ? -5.551 -9.031 -16.720 1.00 73.12 99 GLY A N 1
ATOM 702 C CA . GLY A 1 99 ? -6.506 -9.639 -15.792 1.00 73.12 99 GLY A CA 1
ATOM 703 C C . GLY A 1 99 ? -7.798 -8.838 -15.619 1.00 73.12 99 GLY A C 1
ATOM 704 O O . GLY A 1 99 ? -8.734 -9.341 -15.007 1.00 73.12 99 GLY A O 1
ATOM 705 N N . GLY A 1 100 ? -7.856 -7.598 -16.124 1.00 74.12 100 GLY A N 1
ATOM 706 C CA . GLY A 1 100 ? -9.032 -6.726 -16.027 1.00 74.12 100 GLY A CA 1
ATOM 707 C C . GLY A 1 100 ? -9.369 -6.250 -14.609 1.00 74.12 100 GLY A C 1
ATOM 708 O O . GLY A 1 100 ? -10.390 -5.593 -14.423 1.00 74.12 100 GLY A O 1
ATOM 709 N N . ALA A 1 101 ? -8.532 -6.569 -13.619 1.00 77.94 101 ALA A N 1
ATOM 710 C CA . ALA A 1 101 ? -8.724 -6.148 -12.240 1.00 77.94 101 ALA A CA 1
ATOM 711 C C . ALA A 1 101 ? -8.551 -4.632 -12.116 1.00 77.94 101 ALA A C 1
ATOM 713 O O . ALA A 1 101 ? -7.565 -4.064 -12.600 1.00 77.94 101 ALA A O 1
ATOM 714 N N . ARG A 1 102 ? -9.484 -3.971 -11.428 1.00 80.50 102 ARG A N 1
ATOM 715 C CA . ARG A 1 102 ? -9.359 -2.544 -11.145 1.00 80.50 102 ARG A CA 1
ATOM 716 C C . ARG A 1 102 ? -8.342 -2.344 -10.031 1.00 80.50 102 ARG A C 1
ATOM 718 O O . ARG A 1 102 ? -8.517 -2.861 -8.931 1.00 80.50 102 ARG A O 1
ATOM 725 N N . ILE A 1 103 ? -7.290 -1.581 -10.304 1.00 86.88 103 ILE A N 1
ATOM 726 C CA . ILE A 1 103 ? -6.338 -1.149 -9.279 1.00 86.88 103 ILE A CA 1
ATOM 727 C C . ILE A 1 103 ? -6.853 0.168 -8.706 1.00 86.88 103 ILE A C 1
ATOM 729 O O . ILE A 1 103 ? -6.957 1.157 -9.427 1.00 86.88 103 ILE A O 1
ATOM 733 N N . ASP A 1 104 ? -7.196 0.155 -7.422 1.00 87.50 104 ASP A N 1
ATOM 734 C CA . ASP A 1 104 ? -7.672 1.326 -6.682 1.00 87.50 104 ASP A CA 1
ATOM 735 C C . ASP A 1 104 ? -6.499 2.164 -6.131 1.00 87.50 104 ASP A C 1
ATOM 737 O O . ASP A 1 104 ? -6.708 3.275 -5.663 1.00 87.50 104 ASP A O 1
ATOM 741 N N . GLY A 1 105 ? -5.277 1.621 -6.161 1.00 92.12 105 GLY A N 1
ATOM 742 C CA . GLY A 1 105 ? -4.038 2.286 -5.761 1.00 92.12 105 GLY A CA 1
ATOM 743 C C . GLY A 1 105 ? -2.935 1.283 -5.422 1.00 92.12 105 GLY A C 1
ATOM 744 O O . GLY A 1 105 ? -3.063 0.075 -5.651 1.00 92.12 105 GLY A O 1
ATOM 745 N N . TYR A 1 106 ? -1.857 1.773 -4.823 1.00 94.19 106 TYR A N 1
ATOM 746 C CA . TYR A 1 106 ? -0.706 0.981 -4.409 1.00 94.19 106 TYR A CA 1
ATOM 747 C C . TYR A 1 106 ? -0.338 1.296 -2.967 1.00 94.19 106 TYR A C 1
ATOM 749 O O . TYR A 1 106 ? -0.085 2.443 -2.611 1.00 94.19 106 TYR A O 1
ATOM 757 N N . LEU A 1 107 ? -0.297 0.262 -2.134 1.00 95.25 107 LEU A N 1
ATOM 758 C CA . LEU A 1 107 ? 0.155 0.353 -0.755 1.00 95.25 107 LEU A CA 1
ATOM 759 C C . LEU A 1 107 ? 1.667 0.141 -0.706 1.00 95.25 107 LEU A C 1
ATOM 761 O O . LEU A 1 107 ? 2.156 -0.872 -1.211 1.00 95.25 107 LEU A O 1
ATOM 765 N N . ILE A 1 108 ? 2.375 1.061 -0.055 1.00 96.06 108 ILE A N 1
ATOM 766 C CA . ILE A 1 108 ? 3.811 0.967 0.200 1.00 96.06 108 ILE A CA 1
ATOM 767 C C . ILE A 1 108 ? 4.065 1.020 1.699 1.00 96.06 108 ILE A C 1
ATOM 769 O O . ILE A 1 108 ? 3.487 1.863 2.388 1.00 96.06 108 ILE A O 1
ATOM 773 N N . GLU A 1 109 ? 4.900 0.105 2.186 1.00 95.06 109 GLU A N 1
ATOM 774 C CA . GLU A 1 109 ? 5.257 -0.087 3.601 1.00 95.06 109 GLU A CA 1
ATOM 775 C C . GLU A 1 109 ? 6.747 -0.342 3.769 1.00 95.06 109 GLU A C 1
ATOM 777 O O . GLU A 1 109 ? 7.304 -1.017 2.872 1.00 95.06 109 GLU A O 1
#

Secondary structure (DSSP, 8-state):
--HHHHHHHHHHTT-SS--HHHHHHHHHHTT------EEESSSTTHHHHTTT--SSEEEEEE-SS-SSTGGGT-EEEEE-SHHHHHHHHHHHHHHHGGGT----EEEE-

Radius of gyration: 14.07 Å; Cα contacts (8 Å, |Δi|>4): 151; chains: 1; bounding box: 38×28×39 Å

pLDDT: mean 88.45, std 9.14, range [59.09, 97.38]

Solvent-accessible surface area (backbone atoms only — not comparable to full-atom values): 6405 Å² total; per-residue (Å²): 130,57,63,66,57,54,55,50,51,35,49,75,72,70,44,94,63,75,55,71,68,64,47,46,53,46,42,41,76,69,71,44,92,64,84,68,68,44,77,39,80,58,67,77,58,38,65,71,64,43,69,90,58,69,69,62,25,35,43,29,64,36,33,93,72,54,83,61,33,73,87,63,54,36,51,50,71,72,28,73,48,51,65,51,44,36,53,51,48,54,57,41,51,64,66,38,54,86,73,69,57,61,72,79,23,34,38,38,57

Mean predicted aligned error: 4.7 Å

Sequence (109 aa):
MDTLSLIASARADGRVALDEFNGKRILAGSGLTVPKGVVVDDETGLESALTDLSPPFALKAVSADIIHKSDSGAVVIGLKDSAAAAEAMGAMRERLQPGGARIDGYLIE

Foldseek 3Di:
DALVVQVVVCVVVVFPDDWPVSVVVNCVVVVDDDDDKDWAAALPCLQVRCPPPADPKKKAFTFSQCPPGVVQVRIDTRHHHSVSVRVSRVVSCVSCVVVVTDGPTMMMD

Nearest PDB structures (foldseek):
  1wr2-assembly1_A  TM=9.171E-01  e=1.780E-07  Pyrococcus horikoshii OT3
  4xym-assembly1_B  TM=9.217E-01  e=3.922E-07  Candidatus Korarchaeum cryptofilum OPF8
  4xyl-assembly1_D  TM=9.280E-01  e=2.645E-06  Candidatus Korarchaeum cryptofilum OPF8
  4xyl-assembly1_B  TM=9.385E-01  e=1.053E-05  Candidatus Korarchaeum cryptofilum OPF8
  4yak-assembly1_D  TM=8.764E-01  e=6.645E-06  Candidatus Korarchaeum cryptofilum OPF8